Protein AF-A0A7S3BPN0-F1 (afdb_monomer_lite)

Secondary structure (DSSP, 8-state):
-HHHHHHHHHHHHHHHS--STT-----GGGS------------HHHHHHHHHHEEEEEEEETTEEEEEEE-HHHHHH-HHHHHHHHHHHT--GGGS-HHHHHHHHHHHHHHHHHHHHHHH--

Radius of gyration: 18.52 Å; chains: 1; bounding box: 32×45×52 Å

Organism: NCBI:txid156174

Foldseek 3Di:
DVVVVVCCCVVCCPPVPPDCVPPDPPDPVVPPPPPDVFPAQDCPLVVVLCVVFKDFQCDQDPNNGGDIDGRLVSLLPDPSLVVVLVSLVVDPLVRGDPVRNVVSVVSNVVSVVSVVVSVPVD

Structure (mmCIF, N/CA/C/O backbone):
data_AF-A0A7S3BPN0-F1
#
_entry.id   AF-A0A7S3BPN0-F1
#
loop_
_atom_site.group_PDB
_atom_site.id
_atom_site.type_symbol
_atom_site.label_atom_id
_atom_site.label_alt_id
_atom_site.label_comp_id
_atom_site.label_asym_id
_atom_site.label_entity_id
_atom_site.label_seq_id
_atom_site.pdbx_PDB_ins_code
_atom_site.Cartn_x
_atom_site.Cartn_y
_atom_site.Cartn_z
_atom_site.occupancy
_atom_site.B_iso_or_equiv
_atom_site.auth_seq_id
_atom_site.auth_comp_id
_atom_site.auth_asym_id
_atom_site.auth_atom_id
_atom_site.pdbx_PDB_model_num
ATOM 1 N N . MET A 1 1 ? -7.772 16.353 -29.141 1.00 44.72 1 MET A N 1
ATOM 2 C CA . MET A 1 1 ? -8.140 15.584 -27.927 1.00 44.72 1 MET A CA 1
ATOM 3 C C . MET A 1 1 ? -7.357 15.996 -26.677 1.00 44.72 1 MET A C 1
ATOM 5 O O . MET A 1 1 ? -7.946 15.948 -25.608 1.00 44.72 1 MET A O 1
ATOM 9 N N . GLU A 1 2 ? -6.099 16.453 -26.769 1.00 41.47 2 GLU A N 1
ATOM 10 C CA . GLU A 1 2 ? -5.323 16.943 -25.604 1.00 41.47 2 GLU A CA 1
ATOM 11 C C . GLU A 1 2 ? -5.957 18.128 -24.855 1.00 41.47 2 GLU A C 1
ATOM 13 O O . GLU A 1 2 ? -6.015 18.136 -23.628 1.00 41.47 2 GLU A O 1
ATOM 18 N N . TRP A 1 3 ? -6.513 19.095 -25.588 1.00 33.59 3 TRP A N 1
ATOM 19 C CA . TRP A 1 3 ? -7.094 20.320 -25.023 1.00 33.59 3 TRP A CA 1
ATO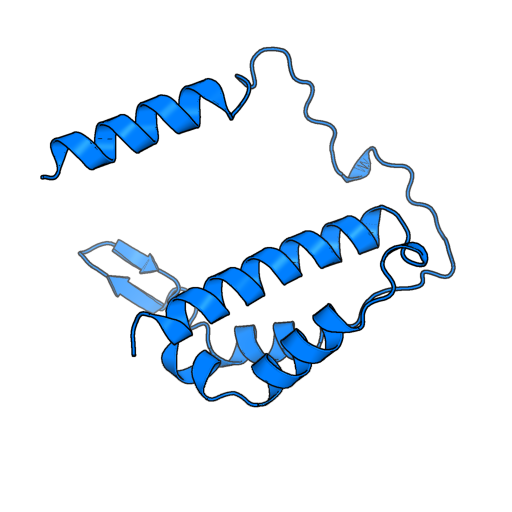M 20 C C . TRP A 1 3 ? -8.255 20.096 -24.043 1.00 33.59 3 TRP A C 1
ATOM 22 O O . TRP A 1 3 ? -8.530 20.949 -23.201 1.00 33.59 3 TRP A O 1
ATOM 32 N N . PHE A 1 4 ? -8.943 18.955 -24.131 1.00 40.19 4 PHE A N 1
ATOM 33 C CA . PHE A 1 4 ? -10.067 18.639 -23.248 1.00 40.19 4 PHE A CA 1
ATOM 34 C C . PHE A 1 4 ? -9.598 18.097 -21.889 1.00 40.19 4 PHE A C 1
ATOM 36 O O . PHE A 1 4 ? -10.194 18.430 -20.867 1.00 40.19 4 PHE A O 1
ATOM 43 N N . LYS A 1 5 ? -8.497 17.328 -21.860 1.00 43.94 5 LYS A N 1
ATOM 44 C CA . LYS A 1 5 ? -7.912 16.784 -20.622 1.00 43.94 5 LYS A CA 1
ATOM 45 C C . LYS A 1 5 ? -7.331 17.895 -19.739 1.00 43.94 5 LYS A C 1
ATOM 47 O O . LYS A 1 5 ? -7.685 17.971 -18.566 1.00 43.94 5 LYS A O 1
ATOM 52 N N . LEU A 1 6 ? -6.585 18.835 -20.334 1.00 47.34 6 LEU A N 1
ATOM 53 C CA . LEU A 1 6 ? -6.007 19.990 -19.625 1.00 47.34 6 LEU A CA 1
ATOM 54 C C . LEU A 1 6 ? -7.079 20.847 -18.926 1.00 47.34 6 LEU A C 1
ATOM 56 O O . LEU A 1 6 ? -6.869 21.408 -17.852 1.00 47.34 6 LEU A O 1
ATOM 60 N N . ARG A 1 7 ? -8.263 20.946 -19.541 1.00 50.72 7 ARG A N 1
ATOM 61 C CA . ARG A 1 7 ? -9.370 21.774 -19.055 1.00 50.72 7 ARG A CA 1
ATOM 62 C C . ARG A 1 7 ? -10.132 21.120 -17.899 1.00 50.72 7 ARG A C 1
ATOM 64 O O . ARG A 1 7 ? -10.567 21.825 -16.989 1.00 50.72 7 ARG A O 1
ATOM 71 N N . ILE A 1 8 ? -10.269 19.792 -17.912 1.00 51.91 8 ILE A N 1
ATOM 72 C CA . ILE A 1 8 ? -10.824 19.028 -16.786 1.00 51.91 8 ILE A CA 1
ATOM 73 C C . ILE A 1 8 ? -9.875 19.150 -15.590 1.00 51.91 8 ILE A C 1
ATOM 75 O O . ILE A 1 8 ? -10.320 19.584 -14.532 1.00 51.91 8 ILE A O 1
ATOM 79 N N . GLU A 1 9 ? -8.575 18.892 -15.778 1.00 46.25 9 GLU A N 1
ATOM 80 C CA . GLU A 1 9 ? -7.569 19.020 -14.715 1.00 46.25 9 GLU A CA 1
ATOM 81 C C . GLU A 1 9 ? -7.563 20.431 -14.114 1.00 46.25 9 GLU A C 1
ATOM 83 O O . GLU A 1 9 ? -7.730 20.580 -12.907 1.00 46.25 9 GLU A O 1
ATOM 88 N N . LEU A 1 10 ? -7.508 21.493 -14.922 1.00 51.75 10 LEU A N 1
ATOM 89 C CA . LEU A 1 10 ? -7.534 22.867 -14.401 1.00 51.75 10 LEU A CA 1
ATOM 90 C C . LEU A 1 10 ? -8.854 23.231 -13.696 1.00 51.75 10 LEU A C 1
ATOM 92 O O . LEU A 1 10 ? -8.836 23.915 -12.669 1.00 51.75 10 LEU A O 1
ATOM 96 N N . SER A 1 11 ? -10.007 22.790 -14.214 1.00 52.25 11 SER A N 1
ATOM 97 C CA . SER A 1 11 ? -11.317 23.158 -13.648 1.00 52.25 11 SER A CA 1
ATOM 98 C C . SER A 1 11 ? -11.689 22.380 -12.383 1.00 52.25 11 SER A C 1
ATOM 100 O O . SER A 1 11 ? -12.384 22.917 -11.524 1.00 52.25 11 SER A O 1
ATOM 102 N N . VAL A 1 12 ? -11.208 21.144 -12.246 1.00 53.34 12 VAL A N 1
ATOM 103 C CA . VAL A 1 12 ? -11.450 20.284 -11.081 1.00 53.34 12 VAL A CA 1
ATOM 104 C C . VAL A 1 12 ? -10.479 20.644 -9.955 1.00 53.34 12 VAL A C 1
ATOM 106 O O . VAL A 1 12 ? -10.905 20.863 -8.821 1.00 53.34 12 VAL A O 1
ATOM 109 N N . THR A 1 13 ? -9.193 20.815 -10.275 1.00 48.69 13 THR A N 1
ATOM 110 C CA . THR A 1 13 ? -8.140 21.108 -9.286 1.00 48.69 13 THR A CA 1
ATOM 111 C C . THR A 1 13 ? -8.337 22.473 -8.625 1.00 48.69 13 THR A C 1
ATOM 113 O O . THR A 1 13 ? -8.152 22.605 -7.421 1.00 48.69 13 THR A O 1
ATOM 116 N N . SER A 1 14 ? -8.794 23.482 -9.375 1.00 53.62 14 SER A N 1
ATOM 117 C CA . SER A 1 14 ? -9.059 24.826 -8.830 1.00 53.62 14 SER A CA 1
ATOM 118 C C . SER A 1 14 ? -10.335 24.934 -7.987 1.00 53.62 14 SER A C 1
ATOM 120 O O . SER A 1 14 ? -10.471 25.887 -7.223 1.00 53.62 14 SER A O 1
ATOM 122 N N . ARG A 1 15 ? -11.278 23.989 -8.123 1.00 54.97 15 ARG A N 1
ATOM 123 C CA . ARG A 1 15 ? -12.572 24.013 -7.416 1.00 54.97 15 ARG A CA 1
ATOM 124 C C . ARG A 1 15 ? -12.628 23.084 -6.208 1.00 54.97 15 ARG A C 1
ATOM 126 O O . ARG A 1 15 ? -13.329 23.402 -5.254 1.00 54.97 15 ARG A O 1
ATOM 133 N N . LEU A 1 16 ? -11.932 21.948 -6.254 1.00 50.41 16 LEU A N 1
ATOM 134 C CA . LEU A 1 16 ? -11.964 20.939 -5.189 1.00 50.41 16 LEU A CA 1
ATOM 135 C C . LEU A 1 16 ? -10.803 21.060 -4.202 1.00 50.41 16 LEU A C 1
ATOM 137 O O . LEU A 1 16 ? -10.907 20.547 -3.092 1.00 50.41 16 LEU A O 1
ATOM 141 N N . ILE A 1 17 ? -9.713 21.733 -4.582 1.00 54.03 17 ILE A N 1
ATOM 142 C CA . ILE A 1 17 ? -8.582 21.980 -3.689 1.00 54.03 17 ILE A CA 1
ATOM 143 C C . ILE A 1 17 ? -8.695 23.425 -3.199 1.00 54.03 17 ILE A C 1
ATOM 145 O O . ILE A 1 17 ? -8.502 24.350 -3.993 1.00 54.03 17 ILE A O 1
ATOM 149 N N . PRO A 1 18 ? -9.019 23.655 -1.914 1.00 55.06 18 PRO A N 1
ATOM 150 C CA . PRO A 1 18 ? -9.023 24.995 -1.353 1.00 55.06 18 PRO A CA 1
ATOM 151 C C . PRO A 1 18 ? -7.663 25.649 -1.588 1.00 55.06 18 PRO A C 1
ATOM 153 O O . PRO A 1 18 ? -6.618 25.019 -1.399 1.00 55.06 18 PRO A O 1
ATOM 156 N N . THR A 1 19 ? -7.652 26.926 -1.968 1.00 55.50 19 THR A N 1
ATOM 157 C CA . THR A 1 19 ? -6.402 27.684 -1.999 1.00 55.50 19 THR A CA 1
ATOM 158 C C . THR A 1 19 ? -5.777 27.635 -0.608 1.00 55.50 19 THR A C 1
ATOM 160 O O . THR A 1 19 ? -6.425 28.003 0.369 1.00 55.50 19 THR A O 1
ATOM 163 N N . THR A 1 20 ? -4.509 27.235 -0.502 1.00 54.94 20 THR A N 1
ATOM 164 C CA . THR A 1 20 ? -3.778 27.150 0.780 1.00 54.94 20 THR A CA 1
ATOM 165 C C . THR A 1 20 ? -3.583 28.508 1.463 1.00 54.94 20 THR A C 1
ATOM 167 O O . THR A 1 20 ? -3.095 28.585 2.590 1.00 54.94 20 THR A O 1
ATOM 170 N N . LYS A 1 21 ? -3.984 29.597 0.798 1.00 54.19 21 LYS A N 1
ATOM 171 C CA . LYS A 1 21 ? -3.945 30.965 1.303 1.00 54.19 21 LYS A CA 1
ATOM 172 C C . LYS A 1 21 ? -4.869 31.097 2.521 1.00 54.19 21 LYS A C 1
ATOM 174 O O . LYS A 1 21 ? -6.084 31.147 2.380 1.00 54.19 21 LYS A O 1
ATOM 179 N N . GLY A 1 22 ? -4.273 31.160 3.711 1.00 58.84 22 GLY A N 1
ATOM 180 C CA . GLY A 1 22 ? -4.986 31.299 4.987 1.00 58.84 22 GLY A CA 1
ATOM 181 C C . GLY A 1 22 ? -5.284 29.983 5.710 1.00 58.84 22 GLY A C 1
ATOM 182 O O . GLY A 1 22 ? -5.811 30.020 6.817 1.00 58.84 22 GLY A O 1
ATOM 183 N N . LEU A 1 23 ? -4.916 28.831 5.138 1.00 57.91 23 LEU A N 1
ATOM 184 C CA . LEU A 1 23 ? -4.957 27.562 5.859 1.00 57.91 23 LEU A CA 1
ATOM 185 C C . LEU A 1 23 ? -3.669 27.401 6.668 1.00 57.91 23 LEU A C 1
ATOM 187 O O . LEU A 1 23 ? -2.578 27.270 6.109 1.00 57.91 23 LEU A O 1
ATOM 191 N N . SER A 1 24 ? -3.793 27.379 7.992 1.00 63.12 24 SER A N 1
ATOM 192 C CA . SER A 1 24 ? -2.707 26.929 8.857 1.00 63.12 24 SER A CA 1
ATOM 193 C C . SER A 1 24 ? -2.478 25.445 8.597 1.00 63.12 24 SER A C 1
ATOM 195 O O . SER A 1 24 ? -3.387 24.630 8.759 1.00 63.12 24 SER A O 1
ATOM 197 N N . ARG A 1 25 ? -1.264 25.085 8.171 1.00 62.84 25 ARG A N 1
ATOM 198 C CA . ARG A 1 25 ? -0.863 23.684 8.042 1.00 62.84 25 ARG A CA 1
ATOM 199 C C . ARG A 1 25 ? -0.835 23.082 9.442 1.00 62.84 25 ARG A C 1
ATOM 201 O O . ARG A 1 25 ? 0.161 23.237 10.140 1.00 62.84 25 ARG A O 1
ATOM 208 N N . LEU A 1 26 ? -1.918 22.419 9.837 1.00 57.97 26 LEU A N 1
ATOM 209 C CA . LEU A 1 26 ? -1.910 21.543 11.002 1.00 57.97 26 LEU A CA 1
ATOM 210 C C . LEU A 1 26 ? -0.845 20.485 10.731 1.00 57.97 26 LEU A C 1
ATOM 212 O O . LEU A 1 26 ? -0.935 19.746 9.743 1.00 57.97 26 LEU A O 1
ATOM 216 N N . ARG A 1 27 ? 0.224 20.473 11.527 1.00 58.41 27 ARG A N 1
ATOM 217 C CA . ARG A 1 27 ? 1.200 19.401 11.415 1.00 58.41 27 ARG A CA 1
ATOM 218 C C . ARG A 1 27 ? 0.590 18.171 12.053 1.00 58.41 27 ARG A C 1
ATOM 220 O O . ARG A 1 27 ? -0.102 18.252 13.060 1.00 58.41 27 ARG A O 1
ATOM 227 N N . LEU A 1 28 ? 0.889 17.013 11.481 1.00 46.34 28 LEU A N 1
ATOM 228 C CA . LEU A 1 28 ? 0.476 15.739 12.061 1.00 46.34 28 LEU A CA 1
ATOM 229 C C . LEU A 1 28 ? 0.974 15.595 13.514 1.00 46.34 28 LEU A C 1
ATOM 231 O O . LEU A 1 28 ? 0.291 15.016 14.348 1.00 46.34 28 LEU A O 1
ATOM 235 N N . SER A 1 29 ? 2.120 16.212 13.820 1.00 58.03 29 SER A N 1
ATOM 236 C CA . SER A 1 29 ? 2.708 16.340 15.157 1.00 58.03 29 SER A CA 1
ATOM 237 C C . SER A 1 29 ? 1.930 17.234 16.133 1.00 58.03 29 SER A C 1
ATOM 239 O O . SER A 1 29 ? 2.189 17.166 17.328 1.00 58.03 29 SER A O 1
ATOM 241 N N . ASP A 1 30 ? 1.002 18.063 15.651 1.00 60.81 30 ASP A N 1
ATOM 242 C CA . ASP A 1 30 ? 0.154 18.925 16.488 1.00 60.81 30 ASP A CA 1
ATOM 243 C C . ASP A 1 30 ? -1.112 18.182 16.958 1.00 60.81 30 ASP A C 1
ATOM 245 O O . ASP A 1 30 ? -1.886 18.698 17.765 1.00 60.81 30 ASP A O 1
ATOM 249 N N . CYS A 1 31 ? -1.341 16.963 16.454 1.00 49.25 31 CYS A N 1
ATOM 250 C CA . CYS A 1 31 ? -2.374 16.073 16.959 1.00 49.25 31 CYS A CA 1
ATOM 251 C C . CYS A 1 31 ? -1.857 15.427 18.256 1.00 49.25 31 CYS A C 1
ATOM 253 O O . CYS A 1 31 ? -0.748 14.881 18.245 1.00 49.25 31 CYS A O 1
ATOM 255 N N . PRO A 1 32 ? -2.599 15.483 19.380 1.00 55.47 32 PRO A N 1
ATOM 256 C CA . PRO A 1 32 ? -2.152 14.881 20.627 1.00 55.47 32 PRO A CA 1
ATOM 257 C C . PRO A 1 32 ? -1.853 13.401 20.388 1.00 55.47 32 PRO A C 1
ATOM 259 O O . PRO A 1 32 ? -2.740 12.621 20.034 1.00 55.47 32 PRO A O 1
ATOM 262 N N . SER A 1 33 ? -0.579 13.036 20.549 1.00 51.97 33 SER A N 1
ATOM 263 C CA . SER A 1 33 ? -0.120 11.652 20.494 1.00 51.97 33 SER A CA 1
ATOM 264 C C . SER A 1 33 ? -0.763 10.928 21.665 1.00 51.97 33 SER A C 1
ATOM 266 O O . SER A 1 33 ? -0.315 11.021 22.806 1.00 51.97 33 SER A O 1
ATOM 268 N N . SER A 1 34 ? -1.893 10.293 21.385 1.00 54.44 34 SER A N 1
ATOM 269 C CA . SER A 1 34 ? -2.583 9.453 22.345 1.00 54.44 34 SER A CA 1
ATOM 270 C C . SER A 1 34 ? -1.718 8.215 22.477 1.00 54.44 34 SER A C 1
ATOM 272 O O . SER A 1 34 ? -1.632 7.429 21.544 1.00 54.44 34 SER A O 1
ATOM 274 N N . SER A 1 35 ? -1.018 8.072 23.598 1.00 52.56 35 SER A N 1
ATOM 275 C CA . SER A 1 35 ? -0.361 6.820 23.959 1.00 52.56 35 SER A CA 1
ATOM 276 C C . SER A 1 35 ? -1.438 5.811 24.359 1.00 52.56 35 SER A C 1
ATOM 278 O O . SER A 1 35 ? -1.607 5.500 25.540 1.00 52.56 35 SER A O 1
ATOM 280 N N . SER A 1 36 ? -2.245 5.374 23.399 1.00 51.75 36 SER A N 1
ATOM 281 C CA . SER A 1 36 ? -3.127 4.233 23.575 1.00 51.75 36 SER A CA 1
ATOM 282 C C . SER A 1 36 ? -2.321 2.972 23.304 1.00 51.75 36 SER A C 1
ATOM 284 O O . SER A 1 36 ? -1.371 2.950 22.528 1.00 51.75 36 SER A O 1
ATOM 286 N N . THR A 1 37 ? -2.666 1.901 24.002 1.00 54.69 37 THR A N 1
ATOM 287 C CA . THR A 1 37 ? -2.259 0.543 23.653 1.00 54.69 37 THR A CA 1
ATOM 288 C C . THR A 1 37 ? -2.908 0.258 22.292 1.00 54.69 37 THR A C 1
ATOM 290 O O . THR A 1 37 ? -4.056 -0.172 22.219 1.00 54.69 37 THR A O 1
ATOM 293 N N . ASP A 1 38 ? -2.243 0.712 21.226 1.00 60.75 38 ASP A N 1
ATOM 294 C CA . ASP A 1 38 ? -2.890 1.086 19.970 1.00 60.75 38 ASP A CA 1
ATOM 295 C C . ASP A 1 38 ? -3.319 -0.149 19.188 1.00 60.75 38 ASP A C 1
ATOM 297 O O . ASP A 1 38 ? -2.505 -0.956 18.737 1.00 60.75 38 ASP A O 1
ATOM 301 N N . THR A 1 39 ? -4.632 -0.283 19.006 1.00 82.44 39 THR A N 1
ATOM 302 C CA . THR A 1 39 ? -5.176 -1.165 17.976 1.00 82.44 39 THR A CA 1
ATOM 303 C C . THR A 1 39 ? -4.713 -0.605 16.632 1.00 82.44 39 THR A C 1
ATOM 305 O O . THR A 1 39 ? -5.205 0.433 16.201 1.00 82.44 39 THR A O 1
ATOM 308 N N . SER A 1 40 ? -3.733 -1.261 16.012 1.00 88.44 40 SER A N 1
ATOM 309 C CA . SER A 1 40 ? -3.151 -0.888 14.719 1.00 88.44 40 SER A CA 1
ATOM 310 C C . SER A 1 40 ? -3.526 -1.912 13.652 1.00 88.44 40 SER A C 1
ATOM 312 O O . SER A 1 40 ? -3.747 -3.089 13.953 1.00 88.44 40 SER A O 1
ATOM 314 N N . PHE A 1 41 ? -3.624 -1.463 12.403 1.00 92.31 41 PHE A N 1
ATOM 315 C CA . PHE A 1 41 ? -3.875 -2.341 11.266 1.00 92.31 41 PHE A CA 1
ATOM 316 C C . PHE A 1 41 ? -2.553 -2.843 10.667 1.00 92.31 41 PHE A C 1
ATOM 318 O O . PHE A 1 41 ? -1.645 -2.062 10.380 1.00 92.31 41 PHE A O 1
ATOM 325 N N . ASP A 1 42 ? -2.440 -4.153 10.436 1.00 94.44 42 ASP A N 1
ATOM 326 C CA . ASP A 1 42 ? -1.217 -4.733 9.879 1.00 94.44 42 ASP A CA 1
ATOM 327 C C . ASP A 1 42 ? -1.069 -4.437 8.374 1.00 94.44 42 ASP A C 1
ATOM 329 O O . ASP A 1 42 ? -1.719 -5.036 7.516 1.00 94.44 42 ASP A O 1
ATOM 333 N N . HIS A 1 43 ? -0.147 -3.530 8.047 1.00 95.38 43 HIS A N 1
ATOM 334 C CA . HIS A 1 43 ? 0.234 -3.181 6.676 1.00 95.38 43 HIS A CA 1
ATOM 335 C C . HIS A 1 43 ? 1.462 -3.957 6.153 1.00 95.38 43 HIS A C 1
ATOM 337 O O . HIS A 1 43 ? 2.008 -3.618 5.097 1.00 95.38 43 HIS A O 1
ATOM 343 N N . SER A 1 44 ? 1.936 -4.986 6.865 1.00 94.81 44 SER A N 1
ATOM 344 C CA . SER A 1 44 ? 3.178 -5.703 6.541 1.00 94.81 44 SER A CA 1
ATOM 345 C C . SER A 1 44 ? 3.172 -6.330 5.145 1.00 94.81 44 SER A C 1
ATOM 347 O O . SER A 1 44 ? 4.162 -6.216 4.416 1.00 94.81 44 SER A O 1
ATOM 349 N N . GLN A 1 45 ? 2.048 -6.926 4.736 1.00 94.12 45 GLN A N 1
ATOM 350 C CA . GLN A 1 45 ? 1.899 -7.527 3.409 1.00 94.12 45 GLN A CA 1
ATOM 351 C C . GLN A 1 45 ? 2.020 -6.478 2.305 1.00 94.12 45 GLN A C 1
ATOM 353 O O . GLN A 1 45 ? 2.765 -6.673 1.346 1.00 94.12 45 GLN A O 1
ATOM 358 N N . TRP A 1 46 ? 1.369 -5.327 2.482 1.00 96.50 46 TRP A N 1
ATOM 359 C CA . TRP A 1 46 ? 1.447 -4.223 1.533 1.00 96.50 46 TRP A CA 1
ATOM 360 C C . TRP A 1 46 ? 2.863 -3.665 1.402 1.00 96.50 46 TR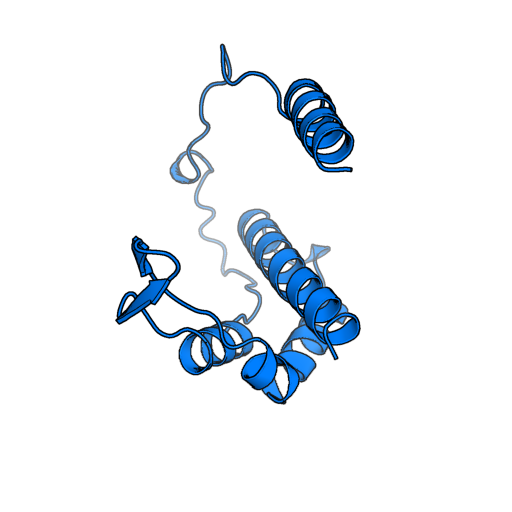P A C 1
ATOM 362 O O . TRP A 1 46 ? 3.379 -3.496 0.298 1.00 96.50 46 TRP A O 1
ATOM 372 N N . ASN A 1 47 ? 3.543 -3.468 2.530 1.00 96.56 47 ASN A N 1
ATOM 373 C CA . ASN A 1 47 ? 4.944 -3.060 2.545 1.00 96.56 47 ASN A CA 1
ATOM 374 C C . ASN A 1 47 ? 5.846 -4.069 1.809 1.00 96.56 47 ASN A C 1
ATOM 376 O O . ASN A 1 47 ? 6.765 -3.677 1.092 1.00 96.56 47 ASN A O 1
ATOM 380 N N . ALA A 1 48 ? 5.584 -5.370 1.964 1.00 96.44 48 ALA A N 1
ATOM 381 C CA . ALA A 1 48 ? 6.340 -6.418 1.286 1.00 96.44 48 ALA A CA 1
ATOM 382 C C . ALA A 1 48 ? 6.114 -6.415 -0.237 1.00 96.44 48 ALA A C 1
ATOM 384 O O . ALA A 1 48 ? 7.083 -6.562 -0.983 1.00 96.44 48 ALA A O 1
ATOM 385 N N . VAL A 1 49 ? 4.874 -6.192 -0.692 1.00 97.19 49 VAL A N 1
ATOM 386 C CA . VAL A 1 49 ? 4.531 -6.027 -2.118 1.00 97.19 49 VAL A CA 1
ATOM 387 C C . VAL A 1 49 ? 5.278 -4.834 -2.715 1.00 97.19 49 VAL A C 1
ATOM 389 O O . VAL A 1 49 ? 5.949 -4.974 -3.739 1.00 97.19 49 VAL A O 1
ATOM 392 N N . LEU A 1 50 ? 5.231 -3.673 -2.051 1.00 94.94 50 LEU A N 1
ATOM 393 C CA . LEU A 1 50 ? 5.906 -2.460 -2.520 1.00 94.94 50 LEU A CA 1
ATOM 394 C C . LEU A 1 50 ? 7.423 -2.643 -2.611 1.00 94.94 50 LEU A C 1
ATOM 396 O O . LEU A 1 50 ? 8.023 -2.294 -3.622 1.00 94.94 50 LEU A O 1
ATOM 400 N N . LYS A 1 51 ? 8.055 -3.241 -1.597 1.00 95.19 51 LYS A N 1
ATOM 401 C CA . LYS A 1 51 ? 9.502 -3.509 -1.626 1.00 95.19 51 LYS A CA 1
ATOM 402 C C . LYS A 1 51 ? 9.914 -4.456 -2.750 1.00 95.19 51 LYS A C 1
ATOM 404 O O . LYS A 1 51 ? 11.011 -4.312 -3.275 1.00 95.19 51 LYS A O 1
ATOM 409 N N . ALA A 1 52 ? 9.064 -5.422 -3.089 1.00 95.88 52 ALA A N 1
ATOM 410 C CA . ALA A 1 52 ? 9.336 -6.367 -4.167 1.00 95.88 52 ALA A CA 1
ATOM 411 C C . ALA A 1 52 ? 9.108 -5.762 -5.561 1.00 95.88 52 ALA A C 1
ATOM 413 O O . ALA A 1 52 ? 9.743 -6.197 -6.515 1.00 95.88 52 ALA A O 1
ATOM 414 N N . SER A 1 53 ? 8.220 -4.770 -5.673 1.00 94.75 53 SER A N 1
ATOM 415 C CA . SER A 1 53 ? 7.715 -4.288 -6.968 1.00 94.75 53 SER A CA 1
ATOM 416 C C . SER A 1 53 ? 8.181 -2.877 -7.334 1.00 94.75 53 SER A C 1
ATOM 418 O O . SER A 1 53 ? 7.911 -2.409 -8.438 1.00 94.75 53 SER A O 1
ATOM 420 N N . VAL A 1 54 ? 8.862 -2.170 -6.428 1.00 94.31 54 VAL A N 1
ATOM 421 C CA . VAL A 1 54 ? 9.404 -0.829 -6.678 1.00 94.31 54 VAL A CA 1
ATOM 422 C C . VAL A 1 54 ? 10.910 -0.910 -6.881 1.00 94.31 54 VAL A C 1
ATOM 424 O O . VAL A 1 54 ? 11.653 -1.261 -5.966 1.00 94.31 54 VAL A O 1
ATOM 427 N N . SER A 1 55 ? 11.370 -0.510 -8.065 1.00 91.38 55 SER A N 1
ATOM 428 C CA . SER A 1 55 ? 12.794 -0.344 -8.355 1.00 91.38 55 SER A CA 1
ATOM 429 C C . SER A 1 55 ? 13.204 1.108 -8.082 1.00 91.38 55 SER A C 1
ATOM 431 O O . SER A 1 55 ? 12.718 2.013 -8.770 1.00 91.38 55 SER A O 1
ATOM 433 N N . PRO A 1 56 ? 14.062 1.375 -7.081 1.00 86.94 56 PRO A N 1
ATOM 434 C CA . PRO A 1 56 ? 14.392 2.735 -6.669 1.00 86.94 56 PRO A CA 1
ATOM 435 C C . PRO A 1 56 ? 15.361 3.413 -7.640 1.00 86.94 56 PRO A C 1
ATOM 437 O O . PRO A 1 56 ? 16.380 2.826 -7.987 1.00 86.94 56 PRO A O 1
ATOM 440 N N . ALA A 1 57 ? 15.052 4.660 -8.019 1.00 79.06 57 ALA A N 1
ATOM 441 C CA . ALA A 1 57 ? 15.933 5.682 -8.612 1.00 79.06 57 ALA A CA 1
ATOM 442 C C . ALA A 1 57 ? 17.010 5.229 -9.630 1.00 79.06 57 ALA A C 1
ATOM 444 O O . ALA A 1 57 ? 18.048 5.874 -9.762 1.00 79.06 57 ALA A O 1
ATOM 445 N N . ALA A 1 58 ? 16.779 4.136 -10.356 1.00 74.12 58 ALA A N 1
ATOM 446 C CA . ALA A 1 58 ? 17.770 3.519 -11.240 1.00 74.12 58 ALA A CA 1
ATOM 447 C C . ALA A 1 58 ? 17.466 3.744 -12.726 1.00 74.12 58 ALA A C 1
ATOM 449 O O . ALA A 1 58 ? 18.321 3.504 -13.576 1.00 74.12 58 ALA A O 1
ATOM 450 N N . ALA A 1 59 ? 16.255 4.198 -13.056 1.00 80.31 59 ALA A N 1
ATOM 451 C CA . ALA A 1 59 ? 15.822 4.326 -14.436 1.00 80.31 59 ALA A CA 1
ATOM 452 C C . ALA A 1 59 ? 16.034 5.744 -14.979 1.00 80.31 59 ALA A C 1
ATOM 454 O O . ALA A 1 59 ? 16.032 6.738 -14.247 1.00 80.31 59 ALA A O 1
ATOM 455 N N . THR A 1 60 ? 16.187 5.819 -16.301 1.00 88.81 60 THR A N 1
ATOM 456 C CA . THR A 1 60 ? 16.014 7.052 -17.069 1.00 88.81 60 THR A CA 1
ATOM 457 C C . THR A 1 60 ? 14.803 6.873 -17.965 1.00 88.81 60 THR A C 1
ATOM 459 O O . THR A 1 60 ? 14.819 6.018 -18.846 1.00 88.81 60 THR A O 1
ATOM 462 N N . ILE A 1 61 ? 13.751 7.657 -17.741 1.00 85.38 61 ILE A N 1
ATOM 463 C CA . ILE A 1 61 ? 12.517 7.592 -18.534 1.00 85.38 61 ILE A CA 1
ATOM 464 C C . ILE A 1 61 ? 12.321 8.942 -19.204 1.00 85.38 61 ILE A C 1
ATOM 466 O O . ILE A 1 61 ? 12.277 9.967 -18.529 1.00 85.38 61 ILE A O 1
ATOM 470 N N . ASN A 1 62 ? 12.220 8.947 -20.535 1.00 89.31 62 ASN A N 1
ATOM 471 C CA . ASN A 1 62 ? 12.035 10.163 -21.336 1.00 89.31 62 ASN A CA 1
ATOM 472 C C . ASN A 1 62 ? 13.049 11.277 -20.996 1.00 89.31 62 ASN A C 1
ATOM 474 O O . ASN A 1 62 ? 12.703 12.453 -20.946 1.00 89.31 62 ASN A O 1
ATOM 478 N N . GLY A 1 63 ? 14.301 10.896 -20.721 1.00 89.38 63 GLY A N 1
ATOM 479 C CA . GLY A 1 63 ? 15.379 11.824 -20.363 1.00 89.38 63 GLY A CA 1
ATOM 480 C C . GLY A 1 63 ? 15.412 12.265 -18.894 1.00 89.38 63 GLY A C 1
ATOM 481 O O . GLY A 1 63 ? 16.361 12.938 -18.501 1.00 89.38 63 GLY A O 1
ATOM 482 N N . VAL A 1 64 ? 14.441 11.866 -18.063 1.00 87.94 64 VAL A N 1
ATOM 483 C CA . VAL A 1 64 ? 14.467 12.107 -16.612 1.00 87.94 64 VAL A CA 1
ATOM 484 C C . VAL A 1 64 ? 15.223 10.972 -15.934 1.00 87.94 64 VAL A C 1
ATOM 486 O O . VAL A 1 64 ? 14.772 9.827 -15.958 1.00 87.94 64 VAL A O 1
ATOM 489 N N . THR A 1 65 ? 16.378 11.287 -15.354 1.00 89.94 65 THR A N 1
ATOM 490 C CA . THR A 1 65 ? 17.255 10.332 -14.667 1.00 89.94 65 THR A CA 1
ATOM 491 C C . THR A 1 65 ? 16.885 10.201 -13.188 1.00 89.94 65 THR A C 1
ATOM 493 O O . THR A 1 65 ? 16.306 11.110 -12.591 1.00 89.94 65 THR A O 1
ATOM 496 N N . GLY A 1 66 ? 17.224 9.063 -12.577 1.00 89.00 66 GLY A N 1
ATOM 497 C CA . GLY A 1 66 ? 17.035 8.855 -11.140 1.00 89.00 66 GLY A CA 1
ATOM 498 C C . GLY A 1 66 ? 15.582 8.608 -10.730 1.00 89.00 66 GLY A C 1
ATOM 499 O O . GLY A 1 66 ? 15.221 8.858 -9.580 1.00 89.00 66 GLY A O 1
ATOM 500 N N . VAL A 1 67 ? 14.733 8.136 -11.648 1.00 88.75 67 VAL A N 1
ATOM 501 C CA . VAL A 1 67 ? 13.322 7.873 -11.343 1.00 88.75 67 VAL A CA 1
ATOM 502 C C . VAL A 1 67 ? 13.134 6.478 -10.756 1.00 88.75 67 VAL A C 1
ATOM 504 O O . VAL A 1 67 ? 13.738 5.501 -11.210 1.00 88.75 67 VAL A O 1
ATOM 507 N N . SER A 1 68 ? 12.284 6.387 -9.735 1.00 90.44 68 SER A N 1
ATOM 508 C CA . SER A 1 68 ? 11.777 5.106 -9.250 1.00 90.44 68 SER A CA 1
ATOM 509 C C . SER A 1 68 ? 10.682 4.605 -10.180 1.00 90.44 68 SER A C 1
ATOM 511 O O . SER A 1 68 ? 9.875 5.388 -10.680 1.00 90.44 68 SER A O 1
ATOM 513 N N . THR A 1 69 ? 10.645 3.297 -10.395 1.00 90.81 69 THR A N 1
ATOM 514 C CA . THR A 1 69 ? 9.648 2.646 -11.250 1.00 90.81 69 THR A CA 1
ATOM 515 C C . THR A 1 69 ? 8.885 1.598 -10.460 1.00 90.81 69 THR A C 1
ATOM 517 O O . THR A 1 69 ? 9.399 1.053 -9.483 1.00 90.81 69 THR A O 1
ATOM 520 N N . VAL A 1 70 ? 7.638 1.361 -10.861 1.00 91.81 70 VAL A N 1
ATOM 521 C CA . VAL A 1 70 ? 6.736 0.400 -10.223 1.00 91.81 70 VAL A CA 1
ATOM 522 C C . VAL A 1 70 ? 6.367 -0.656 -11.254 1.00 91.81 70 VAL A C 1
ATOM 524 O O . VAL A 1 70 ? 5.881 -0.316 -12.332 1.00 91.81 70 VAL A O 1
ATOM 527 N N . ASP A 1 71 ? 6.589 -1.922 -10.920 1.00 93.44 71 ASP A N 1
ATOM 528 C CA . ASP A 1 71 ? 6.171 -3.062 -11.730 1.00 93.44 71 ASP A CA 1
ATOM 529 C C . ASP A 1 71 ? 4.742 -3.477 -11.347 1.00 93.44 71 ASP A C 1
ATOM 531 O O . ASP A 1 71 ? 4.513 -4.276 -10.437 1.00 93.44 71 ASP A O 1
ATOM 535 N N . TYR A 1 72 ? 3.754 -2.899 -12.034 1.00 93.06 72 TYR A N 1
ATOM 536 C CA . TYR A 1 72 ? 2.342 -3.230 -11.817 1.00 93.06 72 TYR A CA 1
ATOM 537 C C . TYR A 1 72 ? 2.008 -4.680 -12.192 1.00 93.06 72 TYR A C 1
ATOM 539 O O . TYR A 1 72 ? 1.121 -5.275 -11.580 1.00 93.06 72 TYR A O 1
ATOM 547 N N . GLY A 1 73 ? 2.740 -5.272 -13.143 1.00 92.50 73 GLY A N 1
ATOM 548 C CA . GLY A 1 73 ? 2.580 -6.674 -13.520 1.00 92.50 73 GLY A CA 1
ATOM 549 C C . GLY A 1 73 ? 2.983 -7.607 -12.380 1.00 92.50 73 GLY A C 1
ATOM 550 O O . GLY A 1 73 ? 2.223 -8.513 -12.033 1.00 92.50 73 GLY A O 1
ATOM 551 N N . ALA A 1 74 ? 4.121 -7.330 -11.736 1.00 94.31 74 ALA A N 1
ATOM 552 C CA . ALA A 1 74 ? 4.557 -8.049 -10.543 1.00 94.31 74 ALA A CA 1
ATOM 553 C C . ALA A 1 74 ? 3.514 -7.946 -9.421 1.00 94.31 74 ALA A C 1
ATOM 555 O O . ALA A 1 74 ? 3.099 -8.980 -8.895 1.00 94.31 74 ALA A O 1
ATOM 556 N N . ILE A 1 75 ? 3.003 -6.738 -9.133 1.00 95.75 75 ILE A N 1
ATOM 557 C CA . ILE A 1 75 ? 1.942 -6.541 -8.126 1.00 95.75 75 ILE A CA 1
ATOM 558 C C . ILE A 1 75 ? 0.686 -7.351 -8.477 1.00 95.75 75 ILE A C 1
ATOM 560 O O . ILE A 1 75 ? 0.107 -7.989 -7.603 1.00 95.75 75 ILE A O 1
ATOM 564 N N . ALA A 1 76 ? 0.271 -7.364 -9.747 1.00 93.75 76 ALA A N 1
ATOM 565 C CA . ALA A 1 76 ? -0.918 -8.089 -10.203 1.00 93.75 76 ALA A CA 1
ATOM 566 C C . ALA A 1 76 ? -0.812 -9.618 -10.067 1.00 93.75 76 ALA A C 1
ATOM 568 O O . ALA A 1 76 ? -1.835 -10.300 -10.134 1.00 93.75 76 ALA A O 1
ATOM 569 N N . SER A 1 77 ? 0.404 -10.150 -9.932 1.00 94.81 77 SER A N 1
ATOM 570 C CA . SER A 1 77 ? 0.685 -11.582 -9.766 1.00 94.81 77 SER A CA 1
ATOM 571 C C . SER A 1 77 ? 1.041 -11.980 -8.328 1.00 94.81 77 SER A C 1
ATOM 573 O O . SER A 1 77 ? 1.225 -13.163 -8.042 1.00 94.81 77 SER A O 1
ATOM 575 N N . ASP A 1 78 ? 1.146 -11.010 -7.416 1.00 97.00 78 ASP A N 1
ATOM 576 C CA . ASP A 1 78 ? 1.586 -11.234 -6.044 1.00 97.00 78 ASP A CA 1
ATOM 577 C C . ASP A 1 78 ? 0.410 -11.600 -5.129 1.00 97.00 78 ASP A C 1
ATOM 579 O O . ASP A 1 78 ? -0.434 -10.765 -4.805 1.00 97.00 78 ASP A O 1
ATOM 583 N N . ALA A 1 79 ? 0.389 -12.836 -4.626 1.00 97.12 79 ALA A N 1
ATOM 584 C CA . ALA A 1 79 ? -0.662 -13.314 -3.724 1.00 97.12 79 ALA A CA 1
ATOM 585 C C . ALA A 1 79 ? -0.787 -12.489 -2.424 1.00 97.12 79 ALA A C 1
ATOM 587 O O . ALA A 1 79 ? -1.855 -12.458 -1.808 1.00 97.12 79 ALA A O 1
ATOM 588 N N . ARG A 1 80 ? 0.280 -11.794 -1.998 1.00 97.44 80 ARG A N 1
ATOM 589 C CA . ARG A 1 80 ? 0.243 -10.890 -0.834 1.00 97.44 80 ARG A CA 1
ATOM 590 C C . ARG A 1 80 ? -0.610 -9.654 -1.104 1.00 97.44 80 ARG A C 1
ATOM 592 O O . ARG A 1 80 ? -1.163 -9.086 -0.168 1.00 97.44 80 ARG A O 1
ATOM 599 N N . PHE A 1 81 ? -0.720 -9.228 -2.361 1.00 96.94 81 PHE A N 1
ATOM 600 C CA . PHE A 1 81 ? -1.553 -8.091 -2.730 1.00 96.94 81 PHE A CA 1
ATOM 601 C C . PHE A 1 81 ? -3.039 -8.429 -2.579 1.00 96.94 81 PHE A C 1
ATOM 603 O O . PHE A 1 81 ? -3.767 -7.690 -1.917 1.00 96.94 81 PHE A O 1
ATOM 610 N N . ASP A 1 82 ? -3.470 -9.589 -3.078 1.00 94.56 82 ASP A N 1
ATOM 611 C CA . ASP A 1 82 ? -4.850 -10.061 -2.910 1.00 94.56 82 ASP A CA 1
ATOM 612 C C . ASP A 1 82 ? -5.194 -10.306 -1.434 1.00 94.56 82 ASP A C 1
ATOM 614 O O . ASP A 1 82 ? -6.262 -9.918 -0.956 1.00 94.56 82 ASP A O 1
ATOM 618 N N . ALA A 1 83 ? -4.270 -10.909 -0.680 1.00 94.25 83 ALA A N 1
ATOM 619 C CA . ALA A 1 83 ? -4.437 -11.115 0.754 1.00 94.25 83 ALA A CA 1
ATOM 620 C C . ALA A 1 83 ? -4.571 -9.783 1.518 1.00 94.25 83 ALA A C 1
ATOM 622 O O . ALA A 1 83 ? -5.424 -9.662 2.399 1.00 94.25 83 ALA A O 1
ATOM 623 N N . TYR A 1 84 ? -3.815 -8.757 1.127 1.00 97.12 84 TYR A N 1
ATOM 624 C CA . TYR A 1 84 ? -3.937 -7.420 1.694 1.00 97.12 84 TYR A CA 1
ATOM 625 C C . TYR A 1 84 ? -5.273 -6.739 1.347 1.00 97.12 84 TYR A C 1
ATOM 627 O O . TYR A 1 84 ? -5.905 -6.158 2.229 1.00 97.12 84 TYR A O 1
ATOM 635 N N . LEU A 1 85 ? -5.758 -6.849 0.103 1.00 95.44 85 LEU A N 1
ATOM 636 C CA . LEU A 1 85 ? -7.082 -6.334 -0.281 1.00 95.44 85 LEU A CA 1
ATOM 637 C C . LEU A 1 85 ? -8.209 -7.008 0.517 1.00 95.44 85 LEU A C 1
ATOM 639 O O . LEU A 1 85 ? -9.140 -6.335 0.963 1.00 95.44 85 LEU A O 1
ATOM 643 N N . ASN A 1 86 ? -8.100 -8.316 0.760 1.00 94.38 86 ASN A N 1
ATOM 644 C CA . ASN A 1 86 ? -9.042 -9.045 1.608 1.00 94.38 86 ASN A CA 1
ATOM 645 C C . ASN A 1 86 ? -8.986 -8.579 3.070 1.00 94.38 86 ASN A C 1
ATOM 647 O O . ASN A 1 86 ? -10.033 -8.410 3.692 1.00 94.38 86 ASN A O 1
ATOM 651 N N . ALA A 1 87 ? -7.789 -8.328 3.610 1.00 92.50 87 ALA A N 1
ATOM 652 C CA . ALA A 1 87 ? -7.632 -7.789 4.960 1.00 92.50 87 ALA A CA 1
ATOM 653 C C . ALA A 1 87 ? -8.270 -6.396 5.092 1.00 92.50 87 ALA A C 1
ATOM 655 O O . ALA A 1 87 ? -8.971 -6.130 6.067 1.00 92.50 87 ALA A O 1
ATOM 656 N N . LEU A 1 88 ? -8.094 -5.527 4.089 1.00 93.00 88 LEU A N 1
ATOM 657 C CA . LEU A 1 88 ? -8.740 -4.212 4.048 1.00 93.00 88 LEU A CA 1
ATOM 658 C C . LEU A 1 88 ? -10.270 -4.317 4.031 1.00 93.00 88 LEU A C 1
ATOM 660 O O . LEU A 1 88 ? -10.938 -3.559 4.729 1.00 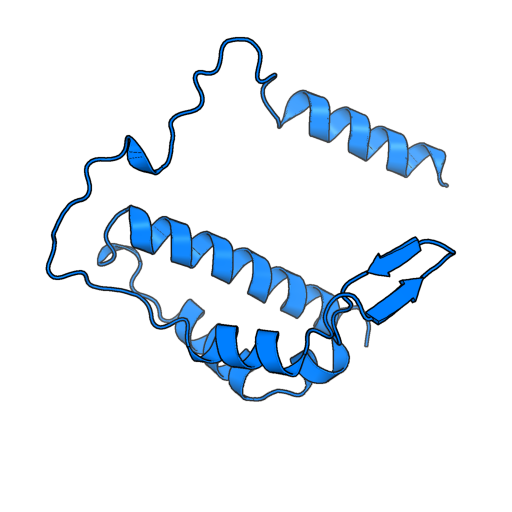93.00 88 LEU A O 1
ATOM 664 N N . ALA A 1 89 ? -10.828 -5.266 3.274 1.00 92.81 89 ALA A N 1
ATOM 665 C CA . ALA A 1 89 ? -12.275 -5.482 3.202 1.00 92.81 89 ALA A CA 1
ATOM 666 C C . ALA A 1 89 ? -12.891 -5.963 4.531 1.00 92.81 89 ALA A C 1
ATOM 668 O O . ALA A 1 89 ? -14.092 -5.806 4.740 1.00 92.81 89 ALA A O 1
ATOM 669 N N . GLN A 1 90 ? -12.082 -6.549 5.417 1.00 92.81 90 GLN A N 1
ATOM 670 C CA . GLN A 1 90 ? -12.508 -7.072 6.720 1.00 92.81 90 GLN A CA 1
ATOM 671 C C . GLN A 1 90 ? -12.157 -6.145 7.893 1.00 92.81 90 GLN A C 1
ATOM 673 O O . GLN A 1 90 ? -12.477 -6.464 9.038 1.00 92.81 90 GLN A O 1
ATOM 678 N N . ALA A 1 91 ? -11.485 -5.020 7.638 1.00 90.94 91 ALA A N 1
ATOM 679 C CA . ALA A 1 91 ? -11.026 -4.121 8.685 1.00 90.94 91 ALA A CA 1
ATOM 680 C C . ALA A 1 91 ? -12.201 -3.497 9.458 1.00 90.94 91 ALA A C 1
ATOM 682 O O . ALA A 1 91 ? -13.098 -2.892 8.871 1.00 90.94 91 ALA A O 1
ATOM 683 N N . ASP A 1 92 ? -12.165 -3.586 10.789 1.00 92.00 92 ASP A N 1
ATOM 684 C CA . ASP A 1 92 ? -13.126 -2.911 11.664 1.00 92.00 92 ASP A CA 1
ATOM 685 C C . ASP A 1 92 ? -12.636 -1.493 11.983 1.00 92.00 92 ASP A C 1
ATOM 687 O O . ASP A 1 92 ? -11.916 -1.243 12.952 1.00 92.00 92 ASP A O 1
ATOM 691 N N . ILE A 1 93 ? -12.994 -0.561 11.102 1.00 89.69 93 ILE A N 1
ATOM 692 C CA . ILE A 1 93 ? -12.488 0.816 11.103 1.00 89.69 93 ILE A CA 1
ATOM 693 C C . ILE A 1 93 ? -12.912 1.574 12.366 1.00 89.69 93 ILE A C 1
ATOM 695 O O . ILE A 1 93 ? -12.163 2.419 12.852 1.00 89.69 93 ILE A O 1
ATOM 699 N N . GLU A 1 94 ? -14.074 1.254 12.938 1.00 89.75 94 GLU A N 1
ATOM 700 C CA . GLU A 1 94 ? -14.596 1.934 14.129 1.00 89.75 94 GLU A CA 1
ATOM 701 C C . GLU A 1 94 ? -13.775 1.633 15.389 1.00 89.75 94 GLU A C 1
ATOM 703 O O . GLU A 1 94 ? -13.772 2.427 16.330 1.00 89.75 94 GLU A O 1
ATOM 708 N N . LYS A 1 95 ? -13.025 0.523 15.397 1.00 89.19 95 LYS A N 1
ATOM 709 C CA . LYS A 1 95 ? -12.122 0.157 16.498 1.00 89.19 95 LYS A CA 1
ATOM 710 C C . LYS A 1 95 ? -10.740 0.797 16.407 1.00 89.19 95 LYS A C 1
ATOM 712 O O . LYS A 1 95 ? -9.973 0.706 17.363 1.00 89.19 95 LYS A O 1
ATOM 717 N N . LEU A 1 96 ? -10.406 1.427 15.282 1.00 85.69 96 LEU A N 1
ATOM 718 C CA . LEU A 1 96 ? -9.101 2.047 15.090 1.00 85.69 96 LEU A CA 1
ATOM 719 C C . LEU A 1 96 ? -9.081 3.480 15.649 1.00 85.69 96 LEU A C 1
ATOM 721 O O . LEU A 1 96 ? -10.030 4.248 15.436 1.00 85.69 96 LEU A O 1
ATOM 725 N N . PRO A 1 97 ? -7.984 3.895 16.310 1.00 88.00 97 PRO A N 1
ATOM 726 C CA . PRO A 1 97 ? -7.797 5.285 16.694 1.00 88.00 97 PRO A CA 1
ATOM 727 C C . PRO A 1 97 ? -7.719 6.183 15.442 1.00 88.00 97 PRO A C 1
ATOM 729 O O . PRO A 1 97 ? -7.380 5.714 14.351 1.00 88.00 97 PRO A O 1
ATOM 732 N N . PRO A 1 98 ? -8.009 7.495 15.555 1.00 84.75 98 PRO A N 1
ATOM 733 C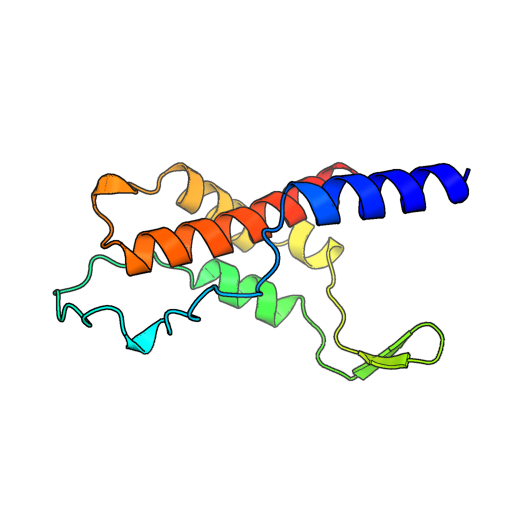 CA . PRO A 1 98 ? -8.084 8.397 14.403 1.00 84.75 98 PRO A CA 1
ATOM 734 C C . PRO A 1 98 ? -6.861 8.368 13.474 1.00 84.75 98 PRO A C 1
ATOM 736 O O . PRO A 1 98 ? -7.026 8.431 12.256 1.00 84.75 98 PRO A O 1
ATOM 739 N N . ILE A 1 99 ? -5.656 8.249 14.039 1.00 87.25 99 ILE A N 1
ATOM 740 C CA . ILE A 1 99 ? -4.406 8.190 13.276 1.00 87.25 99 ILE A CA 1
ATOM 741 C C . ILE A 1 99 ? -4.293 6.905 12.445 1.00 87.25 99 ILE A C 1
ATOM 743 O O . ILE A 1 99 ? -3.977 6.971 11.258 1.00 87.25 99 ILE A O 1
ATOM 747 N N . GLU A 1 100 ? -4.649 5.760 13.027 1.00 88.88 100 GLU A N 1
ATOM 748 C CA . GLU A 1 100 ? -4.639 4.464 12.344 1.00 88.88 100 GLU A CA 1
ATOM 749 C C . GLU A 1 100 ? -5.736 4.388 11.282 1.00 88.88 100 GLU A C 1
ATOM 751 O O . GLU A 1 100 ? -5.503 3.863 10.198 1.00 88.88 100 GLU A O 1
ATOM 756 N N . ARG A 1 101 ? -6.908 4.998 11.518 1.00 89.19 101 ARG A N 1
ATOM 757 C CA . ARG A 1 101 ? -7.942 5.134 10.474 1.00 89.19 101 ARG A CA 1
ATOM 758 C C . ARG A 1 101 ? -7.421 5.903 9.270 1.00 89.19 101 ARG A C 1
ATOM 760 O O . ARG A 1 101 ? -7.640 5.493 8.135 1.00 89.19 101 ARG A O 1
ATOM 767 N N . PHE A 1 102 ? -6.738 7.021 9.505 1.00 88.69 102 PHE A N 1
ATOM 768 C CA . PHE A 1 102 ? -6.164 7.813 8.424 1.00 88.69 102 PHE A CA 1
ATOM 769 C C . PHE A 1 102 ? -5.093 7.027 7.652 1.00 88.69 102 PHE A C 1
ATOM 771 O O . PHE A 1 102 ? -5.119 7.010 6.419 1.00 88.69 102 PHE A O 1
ATOM 778 N N . ALA A 1 103 ? -4.201 6.328 8.361 1.00 89.56 103 ALA A N 1
ATOM 779 C CA . ALA A 1 103 ? -3.201 5.456 7.749 1.00 89.56 103 ALA A CA 1
ATOM 780 C C . ALA A 1 103 ? -3.848 4.335 6.916 1.00 89.56 103 ALA A C 1
ATOM 782 O O . ALA A 1 103 ? -3.444 4.115 5.768 1.00 89.56 103 ALA A O 1
ATOM 783 N N . LEU A 1 104 ? -4.890 3.687 7.445 1.00 92.12 104 LEU A N 1
ATOM 784 C CA . LEU A 1 104 ? -5.650 2.663 6.738 1.00 92.12 104 LEU A CA 1
ATOM 785 C C . LEU A 1 104 ? -6.251 3.220 5.450 1.00 92.12 104 LEU A C 1
ATOM 787 O O . LEU A 1 104 ? -6.042 2.637 4.390 1.00 92.12 104 LEU A O 1
ATOM 791 N N . TRP A 1 105 ? -6.933 4.368 5.507 1.00 94.50 105 TRP A N 1
ATOM 792 C CA . TRP A 1 105 ? -7.569 4.962 4.329 1.00 94.50 105 TRP A CA 1
ATOM 793 C C . TRP A 1 105 ? -6.572 5.344 3.237 1.00 94.50 105 TRP A C 1
ATOM 795 O O . TRP A 1 105 ? -6.816 5.062 2.064 1.00 94.50 105 TRP A O 1
ATOM 805 N N . MET A 1 106 ? -5.432 5.931 3.606 1.00 94.31 106 MET A N 1
ATOM 806 C CA . MET A 1 106 ? -4.376 6.276 2.651 1.00 94.31 106 MET A CA 1
ATOM 807 C C . MET A 1 106 ? -3.825 5.034 1.943 1.00 94.31 106 MET A C 1
ATOM 809 O O . MET A 1 106 ? -3.676 5.024 0.719 1.00 94.31 106 MET A O 1
ATOM 813 N N . ASN A 1 107 ? -3.547 3.968 2.697 1.00 95.56 107 ASN A N 1
ATOM 814 C CA . ASN A 1 107 ? -3.044 2.732 2.109 1.00 95.56 107 ASN A CA 1
ATOM 815 C C . ASN A 1 107 ? -4.121 1.986 1.305 1.00 95.56 107 ASN A C 1
ATOM 817 O O . ASN A 1 107 ? -3.807 1.432 0.253 1.00 95.56 107 ASN A O 1
ATOM 821 N N . ALA A 1 108 ? -5.378 2.000 1.754 1.00 94.94 108 ALA A N 1
ATOM 822 C CA . ALA A 1 108 ? -6.500 1.393 1.045 1.00 94.94 108 ALA A CA 1
ATOM 823 C C . ALA A 1 108 ? -6.755 2.080 -0.297 1.00 94.94 108 ALA A C 1
ATOM 825 O O . ALA A 1 108 ? -6.884 1.402 -1.313 1.00 94.94 108 ALA A O 1
ATOM 826 N N . TYR A 1 109 ? -6.751 3.415 -0.322 1.00 96.81 109 TYR A N 1
ATOM 827 C CA . TYR A 1 109 ? -6.873 4.184 -1.558 1.00 96.81 109 TYR A CA 1
ATOM 828 C C . TYR A 1 109 ? -5.791 3.787 -2.572 1.00 96.81 109 TYR A C 1
ATOM 830 O O . TYR A 1 109 ? -6.111 3.445 -3.710 1.00 96.81 109 TYR A O 1
ATOM 838 N N . ASN A 1 110 ? -4.522 3.764 -2.149 1.00 95.69 110 ASN A N 1
ATOM 839 C CA . ASN A 1 110 ? -3.406 3.417 -3.032 1.00 95.69 110 ASN A CA 1
ATOM 840 C C . ASN A 1 110 ? -3.510 1.978 -3.564 1.00 95.69 110 ASN A C 1
ATOM 842 O O . ASN A 1 110 ? -3.330 1.751 -4.760 1.00 95.69 110 ASN A O 1
ATOM 846 N N . ALA A 1 111 ? -3.829 1.010 -2.699 1.00 94.44 111 ALA A N 1
ATOM 847 C CA . ALA A 1 111 ? -3.975 -0.387 -3.102 1.00 94.44 111 ALA A CA 1
ATOM 848 C C . ALA A 1 111 ? -5.157 -0.586 -4.067 1.00 94.44 111 ALA A C 1
ATOM 850 O O . ALA A 1 111 ? -5.019 -1.263 -5.084 1.00 94.44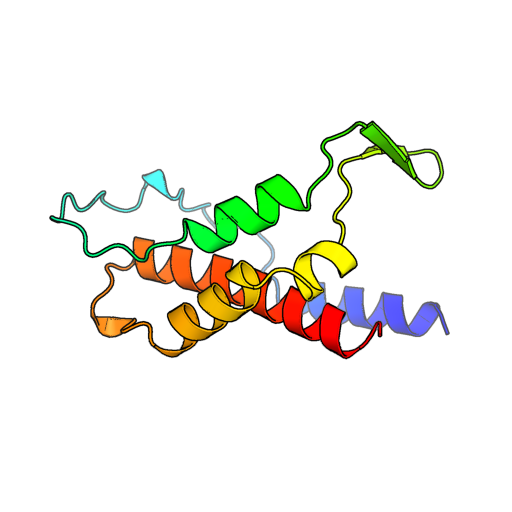 111 ALA A O 1
ATOM 851 N N . LEU A 1 112 ? -6.302 0.053 -3.811 1.00 94.81 112 LEU A N 1
ATOM 852 C CA . LEU A 1 112 ? -7.468 -0.020 -4.696 1.00 94.81 112 LEU A CA 1
ATOM 853 C C . LEU A 1 112 ? -7.214 0.660 -6.047 1.00 94.81 112 LEU A C 1
ATOM 855 O O . LEU A 1 112 ? -7.625 0.130 -7.077 1.00 94.81 112 LEU A O 1
ATOM 859 N N . ALA A 1 113 ? -6.494 1.784 -6.074 1.00 95.06 113 ALA A N 1
ATOM 860 C CA . ALA A 1 113 ? -6.097 2.430 -7.324 1.00 95.06 113 ALA A CA 1
ATOM 861 C C . ALA A 1 113 ? -5.242 1.495 -8.194 1.00 95.06 113 ALA A C 1
ATOM 863 O O . ALA A 1 113 ? -5.486 1.366 -9.393 1.00 95.06 113 ALA A O 1
ATOM 864 N N . ILE A 1 114 ? -4.296 0.776 -7.587 1.00 93.62 114 ILE A N 1
ATOM 865 C CA . ILE A 1 114 ? -3.474 -0.216 -8.292 1.00 93.62 114 ILE A CA 1
ATOM 866 C C . ILE A 1 114 ? -4.311 -1.414 -8.749 1.00 93.62 114 ILE A C 1
ATOM 868 O O . ILE A 1 114 ? -4.138 -1.881 -9.870 1.00 93.62 114 ILE A O 1
ATOM 872 N N . SER A 1 115 ? -5.268 -1.875 -7.938 1.00 91.94 115 SER A N 1
ATOM 873 C CA . SER A 1 115 ? -6.211 -2.925 -8.347 1.00 91.94 115 SER A CA 1
ATOM 874 C C . SER A 1 115 ? -6.999 -2.525 -9.604 1.00 91.94 115 SER A C 1
ATOM 876 O O . SER A 1 115 ? -7.160 -3.335 -10.518 1.00 91.94 115 SER A O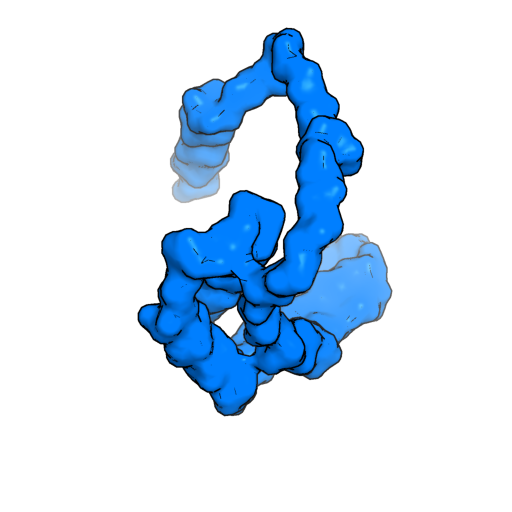 1
ATOM 878 N N . LEU A 1 116 ? -7.422 -1.259 -9.700 1.00 91.88 116 LEU A N 1
ATOM 879 C CA . LEU A 1 116 ? -8.079 -0.727 -10.896 1.00 91.88 116 LEU A CA 1
ATOM 880 C C . LEU A 1 116 ? -7.136 -0.690 -12.105 1.00 91.88 116 LEU A C 1
ATOM 882 O O . LEU A 1 116 ? -7.530 -1.153 -13.173 1.00 91.88 116 LEU A O 1
ATOM 886 N N . ILE A 1 117 ? -5.898 -0.209 -11.945 1.00 89.69 117 ILE A N 1
ATOM 887 C CA . ILE A 1 117 ? -4.879 -0.238 -13.012 1.00 89.69 117 ILE A CA 1
ATOM 888 C C . ILE A 1 117 ? -4.699 -1.675 -13.522 1.00 89.69 117 ILE A C 1
ATOM 890 O O . ILE A 1 117 ? -4.861 -1.938 -14.711 1.00 89.69 117 ILE A O 1
ATOM 894 N N . ASN A 1 118 ? -4.491 -2.627 -12.612 1.00 87.75 118 ASN A N 1
ATOM 895 C CA . ASN A 1 118 ? -4.292 -4.042 -12.930 1.00 87.75 118 ASN A CA 1
ATOM 896 C C . ASN A 1 118 ? -5.507 -4.698 -13.604 1.00 87.75 118 ASN A C 1
ATOM 898 O O . ASN A 1 118 ? -5.362 -5.734 -14.253 1.00 87.75 118 ASN A O 1
ATOM 902 N N . LYS A 1 119 ? -6.711 -4.144 -13.426 1.00 86.62 119 LYS A N 1
ATOM 903 C CA . LYS A 1 119 ? -7.935 -4.618 -14.079 1.00 86.62 119 LYS A CA 1
ATOM 904 C C . LYS A 1 119 ? -8.091 -4.072 -15.502 1.00 86.62 119 LYS A C 1
ATOM 906 O O . LYS A 1 119 ? -8.730 -4.733 -16.316 1.00 86.62 119 LYS A O 1
ATOM 911 N N . HIS A 1 120 ? -7.565 -2.881 -15.783 1.00 80.25 120 HIS A N 1
ATOM 912 C CA . HIS A 1 120 ? -7.798 -2.157 -17.036 1.00 80.25 120 HIS A CA 1
ATOM 913 C C . HIS A 1 120 ? -6.623 -2.188 -18.022 1.00 80.25 120 HIS A C 1
ATOM 915 O O . HIS A 1 120 ? -6.859 -2.048 -19.215 1.00 80.25 120 HIS A O 1
ATOM 921 N N . GLU A 1 121 ? -5.395 -2.390 -17.546 1.00 69.81 121 GLU A N 1
ATOM 922 C CA . GLU A 1 121 ? -4.168 -2.427 -18.364 1.00 69.81 121 GLU A CA 1
ATOM 923 C C . GLU A 1 121 ? -3.716 -3.868 -18.702 1.00 69.81 121 GLU A C 1
ATOM 925 O O . GLU A 1 121 ? -2.556 -4.091 -19.049 1.00 69.81 121 GLU A O 1
ATOM 930 N N . LYS A 1 122 ? -4.613 -4.857 -18.565 1.00 54.12 122 LYS A N 1
ATOM 931 C CA . LYS A 1 122 ? -4.388 -6.254 -18.982 1.00 54.12 122 LYS A CA 1
ATOM 932 C C . LYS A 1 122 ? -4.868 -6.511 -20.404 1.00 54.12 122 LYS A C 1
ATOM 934 O O . LYS A 1 122 ? -5.977 -6.039 -20.739 1.00 54.12 122 LYS A O 1
#

Sequence (122 aa):
MEWFKLRIELSVTSRLIPTTKGLSRLRLSDCPSSSSTDTSFDHSQWNAVLKASVSPAAATINGVTGVSTVDYGAIASDARFDAYLNALAQADIEKLPPIERFALWMNAYNALAISLINKHEK

pLDDT: mean 78.95, std 18.92, range [33.59, 97.44]